Protein AF-A0A1Q1FFR5-F1 (afdb_monomer_lite)

Foldseek 3Di:
DDPLWDDDPNFIKDFDDLVLLVQADAEDDDDDKWFWTIWTADPVVQKIWTWTHRLPDFFIDTDIAGWDQDPVRDIDGVQSVDPPHGHHRMYDDDPPGDTDDGQDPSSNVRCCPSCVVVVVVPPPDPPPPPDDD

Secondary structure (DSSP, 8-state):
-----EEETTEEEEEPPHHHHHT-EEESSSSSPEEEEEEEEETTTTEEEEEEE-SS-SEEEEEEEEEEE-TT--EEEHHHH-SSS--EEEEPPPTT----EE--HHHHHHHHHHSHHHHHTSS----------

Sequence (133 aa):
MSDRSFEVDGRTYEPVPESWIDHGVDRGSGHPRLLAVSVAHCEESKLLYVRYAHPTEETVYCATTGAHVTSDDKVFPSALVSKIAEWPRSRVPASHVGPNGHLHPIEKEHLRKCWKERIAGGDSEAVESGGQV

Radius of gyration: 16.37 Å; chains: 1; bounding box: 52×54×30 Å

pLDDT: mean 85.02, std 16.04, range [38.47, 97.25]

Structure (mmCIF, N/CA/C/O backbone):
data_AF-A0A1Q1FFR5-F1
#
_entry.id   AF-A0A1Q1FFR5-F1
#
loop_
_atom_site.group_PDB
_atom_site.id
_atom_site.type_symbol
_atom_site.label_atom_id
_atom_site.label_alt_id
_atom_site.label_comp_id
_atom_site.label_asym_id
_atom_site.label_entity_id
_atom_site.label_seq_id
_atom_site.pdbx_PDB_ins_code
_atom_site.Cartn_x
_atom_site.Cartn_y
_atom_site.Cartn_z
_atom_site.occupancy
_atom_site.B_iso_or_equiv
_atom_site.auth_seq_id
_atom_site.auth_comp_id
_atom_site.auth_asym_id
_atom_site.auth_atom_id
_atom_site.pdbx_PDB_model_num
ATOM 1 N N . MET A 1 1 ? -5.147 22.120 -2.446 1.00 42.44 1 MET A N 1
ATOM 2 C CA . MET A 1 1 ? -5.272 20.651 -2.523 1.00 42.44 1 MET A CA 1
ATOM 3 C C . MET A 1 1 ? -5.014 20.155 -1.120 1.00 42.44 1 MET A C 1
ATOM 5 O O . MET A 1 1 ? -3.937 20.435 -0.619 1.00 42.44 1 MET A O 1
ATOM 9 N N . SER A 1 2 ? -6.027 19.621 -0.436 1.00 47.66 2 SER A N 1
ATOM 10 C CA . SER A 1 2 ? -5.887 19.245 0.973 1.00 47.66 2 SER A CA 1
ATOM 11 C C . SER A 1 2 ? -4.781 18.210 1.111 1.00 47.66 2 SER A C 1
ATOM 13 O O . SER A 1 2 ? -4.789 17.225 0.374 1.00 47.66 2 SER A O 1
ATOM 15 N N . ASP A 1 3 ? -3.850 18.465 2.020 1.00 61.94 3 ASP A N 1
ATOM 16 C CA . ASP A 1 3 ? -2.869 17.495 2.483 1.00 61.94 3 ASP A CA 1
ATOM 17 C C . ASP A 1 3 ? -3.642 16.275 3.009 1.00 61.94 3 ASP A C 1
ATOM 19 O O . ASP A 1 3 ? -4.362 16.362 4.004 1.00 61.94 3 ASP A O 1
ATOM 23 N N . ARG A 1 4 ? -3.647 15.186 2.231 1.00 83.56 4 ARG A N 1
ATOM 24 C CA . ARG A 1 4 ? -4.339 13.927 2.569 1.00 83.56 4 ARG A CA 1
ATOM 25 C C . ARG A 1 4 ? -3.384 12.945 3.244 1.00 83.56 4 ARG A C 1
ATOM 27 O O . ARG A 1 4 ? -3.711 11.762 3.341 1.00 83.56 4 ARG A O 1
ATOM 34 N N . SER A 1 5 ? -2.211 13.410 3.661 1.00 91.31 5 SER A N 1
ATOM 35 C CA . SER A 1 5 ? -1.272 12.585 4.396 1.00 91.31 5 SER A CA 1
ATOM 36 C C . SER A 1 5 ? -1.701 12.424 5.859 1.00 91.31 5 SER A C 1
ATOM 38 O O . SER A 1 5 ? -2.505 13.195 6.389 1.00 91.31 5 SER A O 1
ATOM 40 N N . PHE A 1 6 ? -1.221 11.369 6.510 1.00 94.38 6 PHE A N 1
ATOM 41 C CA . PHE A 1 6 ? -1.408 11.139 7.942 1.00 94.38 6 PHE A CA 1
ATOM 42 C C . PHE A 1 6 ? -0.239 10.332 8.507 1.00 94.38 6 PHE A C 1
ATOM 44 O O . PHE A 1 6 ? 0.390 9.560 7.788 1.00 94.38 6 PHE A O 1
ATOM 51 N N . GLU A 1 7 ? 0.054 10.492 9.796 1.00 94.25 7 GLU A N 1
ATOM 52 C CA . GLU A 1 7 ? 1.183 9.815 10.436 1.00 94.25 7 GLU A CA 1
ATOM 53 C C . GLU A 1 7 ? 0.735 8.565 11.205 1.00 94.25 7 GLU A C 1
ATOM 55 O O . GLU A 1 7 ? -0.231 8.602 11.968 1.00 94.25 7 GLU A O 1
ATOM 60 N N . VAL A 1 8 ? 1.451 7.453 11.020 1.00 93.31 8 VAL A N 1
ATOM 61 C CA . VAL A 1 8 ? 1.309 6.224 11.814 1.00 93.31 8 VAL A CA 1
ATOM 62 C C . VAL A 1 8 ? 2.695 5.652 12.082 1.00 93.31 8 VAL A C 1
ATOM 64 O O . VAL A 1 8 ? 3.467 5.438 11.149 1.00 93.31 8 VAL A O 1
ATOM 67 N N . ASP A 1 9 ? 3.009 5.384 13.350 1.00 89.94 9 ASP A N 1
ATOM 68 C CA . ASP A 1 9 ? 4.288 4.805 13.782 1.00 89.94 9 ASP A CA 1
ATOM 69 C C . ASP A 1 9 ? 5.515 5.546 13.212 1.00 89.94 9 ASP A C 1
ATOM 71 O O . ASP A 1 9 ? 6.443 4.922 12.684 1.00 89.94 9 ASP A O 1
ATOM 75 N N . GLY A 1 10 ? 5.487 6.885 13.256 1.00 92.00 10 GLY A N 1
ATOM 76 C CA . GLY A 1 10 ? 6.563 7.749 12.759 1.00 92.00 10 GLY A CA 1
ATOM 77 C C . GLY A 1 10 ? 6.725 7.755 11.237 1.00 92.00 10 GLY A C 1
ATOM 78 O O . GLY A 1 10 ? 7.781 8.135 10.734 1.00 92.00 10 GLY A O 1
ATOM 79 N N . ARG A 1 11 ? 5.721 7.282 10.488 1.00 94.94 11 ARG A N 1
ATOM 80 C CA . ARG A 1 11 ? 5.716 7.272 9.021 1.00 94.94 11 ARG A CA 1
ATOM 81 C C . ARG A 1 11 ? 4.551 8.089 8.494 1.00 94.94 11 ARG A C 1
ATOM 83 O O . ARG A 1 11 ? 3.414 7.879 8.910 1.00 94.94 11 ARG A O 1
ATOM 90 N N . THR A 1 12 ? 4.835 8.943 7.520 1.00 95.81 12 THR A N 1
ATOM 91 C CA . THR A 1 12 ? 3.819 9.694 6.781 1.00 95.81 12 THR A CA 1
ATOM 92 C C . THR A 1 12 ? 3.256 8.830 5.662 1.00 95.81 12 THR A C 1
ATOM 94 O O . THR A 1 12 ? 3.970 8.453 4.733 1.00 95.81 12 THR A O 1
ATOM 97 N N . TYR A 1 13 ? 1.976 8.497 5.772 1.00 96.25 13 TYR A N 1
ATOM 98 C CA . TYR A 1 13 ? 1.218 7.747 4.785 1.00 96.25 13 TYR A CA 1
ATOM 99 C C . TYR A 1 13 ? 0.405 8.679 3.902 1.00 96.25 13 TYR A C 1
ATOM 101 O O . TYR A 1 13 ? -0.226 9.616 4.383 1.00 96.25 13 TYR A O 1
ATOM 109 N N . GLU A 1 14 ? 0.341 8.343 2.621 1.00 95.12 14 GLU A N 1
ATOM 110 C CA . GLU A 1 14 ? -0.533 8.964 1.634 1.00 95.12 14 GLU A CA 1
ATOM 111 C C . GLU A 1 14 ? -1.461 7.908 1.024 1.00 95.12 14 GLU A C 1
ATOM 113 O O . GLU A 1 14 ? -1.111 6.723 0.996 1.00 95.12 14 GLU A O 1
ATOM 118 N N . PRO A 1 15 ? -2.649 8.286 0.522 1.00 94.94 15 PRO A N 1
ATOM 119 C CA . PRO A 1 15 ? -3.500 7.361 -0.214 1.00 94.94 15 PRO A CA 1
ATOM 120 C C . PRO A 1 15 ? -2.751 6.740 -1.396 1.00 94.94 15 PRO A C 1
ATOM 122 O O . PRO A 1 15 ? -2.029 7.436 -2.112 1.00 94.94 15 PRO A O 1
ATOM 125 N N . VAL A 1 16 ? -2.952 5.442 -1.636 1.00 94.62 16 VAL A N 1
ATOM 126 C CA . VAL A 1 16 ? -2.369 4.796 -2.821 1.00 94.62 16 VAL A CA 1
ATOM 127 C C . VAL A 1 16 ? -2.919 5.481 -4.082 1.00 94.62 16 VAL A C 1
ATOM 129 O O . VAL A 1 16 ? -4.135 5.645 -4.205 1.00 94.62 16 VAL A O 1
ATOM 132 N N . PRO A 1 17 ? -2.067 5.882 -5.043 1.00 92.69 17 PRO A N 1
ATOM 133 C CA . PRO A 1 17 ? -2.544 6.487 -6.281 1.00 92.69 17 PRO A CA 1
ATOM 134 C C . PRO A 1 17 ? -3.480 5.554 -7.059 1.00 92.69 17 PRO A C 1
ATOM 136 O O . PRO A 1 17 ? -3.202 4.363 -7.201 1.00 92.69 17 PRO A O 1
ATOM 139 N N . G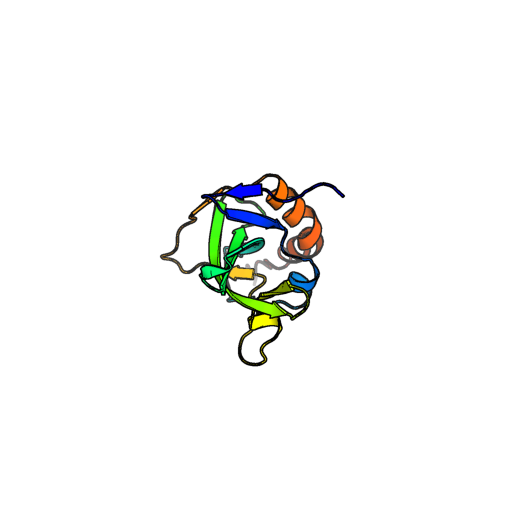LU A 1 18 ? -4.553 6.102 -7.639 1.00 91.44 18 GLU A N 1
ATOM 140 C CA . GLU A 1 18 ? -5.510 5.334 -8.460 1.00 91.44 18 GLU A CA 1
ATOM 141 C C . GLU A 1 18 ? -4.810 4.588 -9.607 1.00 91.44 18 GLU A C 1
ATOM 143 O O . GLU A 1 18 ? -5.094 3.418 -9.849 1.00 91.44 18 GLU A O 1
ATOM 148 N N . SER A 1 19 ? -3.792 5.200 -10.220 1.00 91.81 19 SER A N 1
ATOM 149 C CA . SER A 1 19 ? -2.993 4.561 -11.271 1.00 91.81 19 SER A CA 1
ATOM 150 C C . SER A 1 19 ? -2.276 3.291 -10.801 1.00 91.81 19 SER A C 1
ATOM 152 O O . SER A 1 19 ? -2.136 2.343 -11.571 1.00 91.81 19 SER A O 1
ATOM 154 N N . TRP A 1 20 ? -1.850 3.212 -9.537 1.00 94.19 20 TRP A N 1
ATOM 155 C CA . TRP A 1 20 ? -1.250 1.987 -9.003 1.00 94.19 20 TRP A CA 1
ATOM 156 C C . TRP A 1 20 ? -2.293 0.884 -8.839 1.00 94.19 20 TRP A C 1
ATOM 158 O O . TRP A 1 20 ? -1.977 -0.290 -9.012 1.00 94.19 20 TRP A O 1
ATOM 168 N N . ILE A 1 21 ? -3.530 1.246 -8.497 1.00 92.06 21 ILE A N 1
ATOM 169 C CA . ILE A 1 21 ? -4.645 0.301 -8.389 1.00 92.06 21 ILE A CA 1
ATOM 170 C C . ILE A 1 21 ? -5.023 -0.212 -9.782 1.00 92.06 21 ILE A C 1
ATOM 172 O O . ILE A 1 21 ? -5.188 -1.418 -9.970 1.00 92.06 21 ILE A O 1
ATOM 176 N N . ASP A 1 22 ? -5.104 0.671 -10.773 1.00 91.25 22 ASP A N 1
ATOM 177 C CA . ASP A 1 22 ? -5.476 0.299 -12.139 1.00 91.25 22 ASP A CA 1
ATOM 178 C C . ASP A 1 22 ? -4.449 -0.638 -12.791 1.00 91.25 22 ASP A C 1
ATOM 180 O O . ASP A 1 22 ? -4.833 -1.592 -13.468 1.00 91.25 22 ASP A O 1
ATOM 184 N N . HIS A 1 23 ? -3.155 -0.425 -12.529 1.00 92.12 23 HIS A N 1
ATOM 185 C CA . HIS A 1 23 ? -2.064 -1.255 -13.054 1.00 92.12 23 HIS A CA 1
ATOM 186 C C . HIS A 1 23 ? -1.664 -2.432 -12.149 1.00 92.12 23 HIS A C 1
ATOM 188 O O . HIS A 1 23 ? -0.774 -3.205 -12.504 1.00 92.12 23 HIS A O 1
ATOM 194 N N . GLY A 1 24 ? -2.282 -2.572 -10.976 1.00 92.62 24 GLY A N 1
ATOM 195 C CA . GLY A 1 24 ? -2.004 -3.666 -10.051 1.00 92.62 24 GLY A CA 1
ATOM 196 C C . GLY A 1 24 ? -2.822 -4.927 -10.319 1.00 92.62 24 GLY A C 1
ATOM 197 O O . GLY A 1 24 ? -3.811 -4.915 -11.051 1.00 92.62 24 GLY A O 1
ATOM 198 N N . VAL A 1 25 ? -2.441 -6.013 -9.648 1.00 92.81 25 VAL A N 1
ATOM 199 C CA . VAL A 1 25 ? -3.099 -7.324 -9.737 1.00 92.81 25 VAL A CA 1
ATOM 200 C C . VAL A 1 25 ? -3.671 -7.779 -8.401 1.00 92.81 25 VAL A C 1
ATOM 202 O O . VAL A 1 25 ? -3.199 -7.409 -7.321 1.00 92.81 25 VAL A O 1
ATOM 205 N N . ASP A 1 26 ? -4.691 -8.620 -8.477 1.00 92.50 26 ASP A N 1
ATOM 206 C CA . ASP A 1 26 ? -5.334 -9.213 -7.317 1.00 92.50 26 ASP A CA 1
ATOM 207 C C . ASP A 1 26 ? -4.601 -10.499 -6.919 1.00 92.50 26 ASP A C 1
ATOM 209 O O . ASP A 1 26 ? -4.713 -11.527 -7.582 1.00 92.50 26 ASP A O 1
ATOM 213 N N . ARG A 1 27 ? -3.807 -10.449 -5.842 1.00 89.00 27 ARG A N 1
ATOM 214 C CA . ARG A 1 27 ? -2.911 -11.554 -5.478 1.00 89.00 27 ARG A CA 1
ATOM 215 C C . ARG A 1 27 ? -3.586 -12.560 -4.549 1.00 89.00 27 ARG A C 1
ATOM 217 O O . ARG A 1 27 ? -3.976 -12.235 -3.429 1.00 89.00 27 ARG A O 1
ATOM 224 N N . GLY A 1 28 ? -3.617 -13.816 -4.983 1.00 86.38 28 GLY A N 1
ATOM 225 C CA . GLY A 1 28 ? -4.194 -14.924 -4.224 1.00 86.38 28 GLY A CA 1
ATOM 226 C C . GLY A 1 28 ? -5.713 -15.044 -4.379 1.00 86.38 28 GLY A C 1
ATOM 227 O O . GLY A 1 28 ? -6.404 -14.124 -4.825 1.00 86.38 28 GLY A O 1
ATOM 228 N N . SER A 1 29 ? -6.224 -16.212 -3.999 1.00 82.62 29 SER A N 1
ATOM 229 C CA . SER A 1 29 ? -7.639 -16.586 -4.044 1.00 82.62 29 SER A CA 1
ATOM 230 C C . SER A 1 29 ? -8.176 -16.823 -2.631 1.00 82.62 29 SER A C 1
ATOM 232 O O . SER A 1 29 ? -7.468 -17.393 -1.802 1.00 82.62 29 SER A O 1
ATOM 234 N N . GLY A 1 30 ? -9.422 -16.422 -2.367 1.00 82.44 30 GLY A N 1
ATOM 235 C CA . GLY A 1 30 ? -10.096 -16.616 -1.078 1.00 82.44 30 GLY A CA 1
ATOM 236 C C . GLY A 1 30 ? -10.432 -15.319 -0.337 1.00 82.44 30 GLY A C 1
ATOM 237 O O . GLY A 1 30 ? -10.341 -14.224 -0.896 1.00 82.44 30 GLY A O 1
ATOM 238 N N . HIS A 1 31 ? -10.829 -15.478 0.927 1.00 77.25 31 HIS A N 1
ATOM 239 C CA . HIS A 1 31 ? -11.277 -14.416 1.829 1.00 77.25 31 HIS A CA 1
ATOM 240 C C . HIS A 1 31 ? -10.500 -14.468 3.163 1.00 77.25 31 HIS A C 1
ATOM 242 O O . HIS A 1 31 ? -10.078 -15.557 3.560 1.00 77.25 31 HIS A O 1
ATOM 248 N N . PRO A 1 32 ? -10.324 -13.331 3.868 1.00 85.19 32 PRO A N 1
ATOM 249 C CA . PRO A 1 32 ? -10.753 -11.982 3.484 1.00 85.19 32 PRO A CA 1
ATOM 250 C C . PRO A 1 32 ? -9.846 -11.372 2.405 1.00 85.19 32 PRO A C 1
ATOM 252 O O . PRO A 1 32 ? -8.634 -11.595 2.388 1.00 85.19 32 PRO A O 1
ATOM 255 N N . ARG A 1 33 ? -10.432 -10.578 1.498 1.00 90.38 33 ARG A N 1
ATOM 256 C CA . ARG A 1 33 ? -9.674 -9.838 0.481 1.00 90.38 33 ARG A CA 1
ATOM 257 C C . ARG A 1 33 ? -9.353 -8.442 0.993 1.00 90.38 33 ARG A C 1
ATOM 259 O O . ARG A 1 33 ? -10.247 -7.634 1.221 1.00 90.38 33 ARG A O 1
ATOM 266 N N . LEU A 1 34 ? -8.065 -8.162 1.143 1.00 93.94 34 LEU A N 1
ATOM 267 C CA . LEU A 1 34 ? -7.569 -6.871 1.594 1.00 93.94 34 LEU A CA 1
ATOM 268 C C . LEU A 1 34 ? -7.125 -6.037 0.397 1.00 93.94 34 LEU A C 1
ATOM 270 O O . LEU A 1 34 ? -6.457 -6.544 -0.505 1.00 93.94 34 LEU A O 1
ATOM 274 N N . LEU A 1 35 ? -7.465 -4.757 0.407 1.00 95.12 35 LEU A N 1
ATOM 275 C CA . LEU A 1 35 ? -7.237 -3.805 -0.676 1.00 95.12 35 LEU A CA 1
ATOM 276 C C . LEU A 1 35 ? -6.166 -2.801 -0.255 1.00 95.12 35 LEU A C 1
ATOM 278 O O . LEU A 1 35 ? -6.172 -2.363 0.892 1.00 95.12 35 LEU A O 1
ATOM 282 N N . ALA A 1 36 ? -5.245 -2.445 -1.150 1.00 96.00 36 ALA A N 1
ATOM 283 C CA . ALA A 1 36 ? -4.235 -1.427 -0.873 1.00 96.00 36 ALA A CA 1
ATOM 284 C C . ALA A 1 36 ? -4.910 -0.057 -0.682 1.00 96.00 36 ALA A C 1
ATOM 286 O O . ALA A 1 36 ? -5.704 0.362 -1.529 1.00 96.00 36 ALA A O 1
ATOM 287 N N . VAL A 1 37 ? -4.604 0.627 0.427 1.00 95.44 37 VAL A N 1
ATOM 288 C CA . VAL A 1 37 ? -5.281 1.880 0.811 1.00 95.44 37 VAL A CA 1
ATOM 289 C C . VAL A 1 37 ? -4.353 3.062 1.002 1.00 95.44 37 VAL A C 1
ATOM 291 O O . VAL A 1 37 ? -4.699 4.177 0.617 1.00 95.44 37 VAL A O 1
ATOM 294 N N . SER A 1 38 ? -3.180 2.840 1.580 1.00 96.44 38 SER A N 1
ATOM 295 C CA . SER A 1 38 ? -2.200 3.897 1.789 1.00 96.44 38 SER A CA 1
ATOM 296 C C . SER A 1 38 ? -0.783 3.353 1.706 1.00 96.44 38 SER A C 1
ATOM 298 O O . SER A 1 38 ? -0.542 2.142 1.799 1.00 96.44 38 SER A O 1
ATOM 300 N N . VAL A 1 39 ? 0.156 4.261 1.484 1.00 97.12 39 VAL A N 1
ATOM 301 C CA . VAL A 1 39 ? 1.567 3.956 1.327 1.00 97.12 39 VAL A CA 1
ATOM 302 C C . VAL A 1 39 ? 2.424 5.020 2.001 1.00 97.12 39 VAL A C 1
ATOM 304 O O . VAL A 1 39 ? 2.133 6.206 1.905 1.00 97.12 39 VAL A O 1
ATOM 307 N N . ALA A 1 40 ? 3.491 4.588 2.664 1.00 96.94 40 ALA A N 1
ATOM 308 C CA . ALA A 1 40 ? 4.567 5.445 3.138 1.00 96.94 40 ALA A CA 1
ATOM 309 C C . ALA A 1 40 ? 5.883 5.031 2.473 1.00 96.94 40 ALA A C 1
ATOM 311 O O . ALA A 1 40 ? 6.179 3.837 2.364 1.00 96.94 40 ALA A O 1
ATOM 312 N N . HIS A 1 41 ? 6.687 6.002 2.046 1.00 96.25 41 HIS A N 1
ATOM 313 C CA . HIS A 1 41 ? 8.028 5.761 1.518 1.00 96.25 41 HIS A CA 1
ATOM 314 C C . HIS A 1 41 ? 9.071 5.928 2.624 1.00 96.25 41 HIS A C 1
ATOM 316 O O . HIS A 1 41 ? 9.046 6.898 3.374 1.00 96.25 41 HIS A O 1
ATOM 322 N N . CYS A 1 42 ? 10.001 4.981 2.721 1.00 94.81 42 CYS A N 1
ATOM 323 C CA . CYS A 1 42 ? 11.180 5.102 3.566 1.00 94.81 42 CYS A CA 1
ATOM 324 C C . CYS A 1 42 ? 12.424 5.142 2.681 1.00 94.81 42 CYS A C 1
ATOM 326 O O . CYS A 1 42 ? 12.860 4.106 2.172 1.00 94.81 42 CYS A O 1
ATOM 328 N N . GLU A 1 43 ? 12.994 6.336 2.529 1.00 90.75 43 GLU A N 1
ATOM 329 C CA . GLU A 1 43 ? 14.152 6.592 1.665 1.00 90.75 43 GLU A CA 1
ATOM 330 C C . GLU A 1 43 ? 15.379 5.773 2.078 1.00 90.75 43 GLU A C 1
ATOM 332 O O . GLU A 1 43 ? 16.023 5.154 1.230 1.00 90.75 43 GLU A O 1
ATOM 337 N N . GLU A 1 44 ? 15.657 5.690 3.384 1.00 91.06 44 GLU A N 1
ATOM 338 C CA . GLU A 1 44 ? 16.814 4.967 3.929 1.00 91.06 44 GLU A CA 1
ATOM 339 C C . GLU A 1 44 ? 16.808 3.483 3.547 1.00 91.06 44 GLU A C 1
ATOM 341 O O . GLU A 1 44 ? 17.833 2.920 3.162 1.00 91.06 44 GLU A O 1
ATOM 346 N N . SER A 1 45 ? 15.637 2.845 3.627 1.00 92.62 45 SER A N 1
ATOM 347 C CA . SER A 1 45 ? 15.486 1.418 3.324 1.00 92.62 45 SER A CA 1
ATOM 348 C C . SER A 1 45 ? 15.115 1.140 1.867 1.00 92.62 45 SER A C 1
ATOM 350 O O . SER A 1 45 ? 15.140 -0.017 1.451 1.00 92.62 45 SER A O 1
ATOM 352 N N . LYS A 1 46 ? 14.790 2.175 1.078 1.00 94.00 46 LYS A N 1
ATOM 353 C CA . LYS A 1 46 ? 14.240 2.059 -0.285 1.00 94.00 46 LYS A CA 1
ATOM 354 C C . LYS A 1 46 ? 13.015 1.142 -0.345 1.00 94.00 46 LYS A C 1
ATOM 356 O O . LYS A 1 46 ? 12.834 0.371 -1.294 1.00 94.00 46 LYS A O 1
ATOM 361 N N . LEU A 1 47 ? 12.179 1.207 0.689 1.00 96.62 47 LEU A N 1
ATOM 362 C CA . LEU A 1 47 ? 10.958 0.417 0.808 1.00 96.62 47 LEU A CA 1
ATOM 363 C C . LEU A 1 47 ? 9.726 1.311 0.817 1.00 96.62 47 LEU A C 1
ATOM 365 O O . LEU A 1 47 ? 9.726 2.419 1.352 1.00 96.62 47 LEU A O 1
ATOM 369 N N . LEU A 1 48 ? 8.646 0.759 0.281 1.00 97.25 48 LEU A N 1
ATOM 370 C CA . LEU A 1 48 ? 7.294 1.230 0.513 1.00 97.25 48 LEU A CA 1
ATOM 371 C C . LEU A 1 48 ? 6.642 0.376 1.594 1.00 97.25 48 LEU A C 1
ATOM 373 O O . LEU A 1 48 ? 6.626 -0.853 1.494 1.00 97.25 48 LEU A O 1
ATOM 377 N N . TYR A 1 49 ? 6.066 1.034 2.591 1.00 96.88 49 TYR A N 1
ATOM 378 C CA . TYR A 1 49 ? 5.189 0.439 3.589 1.00 96.88 49 TYR A CA 1
ATOM 379 C C . TYR A 1 49 ? 3.762 0.636 3.117 1.00 96.88 49 TYR A C 1
ATOM 381 O O . TYR A 1 49 ? 3.276 1.757 3.049 1.00 96.88 49 TYR A O 1
ATOM 389 N N . VAL A 1 50 ? 3.105 -0.451 2.750 1.00 96.88 50 VAL A N 1
ATOM 390 C CA . VAL A 1 50 ? 1.780 -0.428 2.141 1.00 96.88 50 VAL A CA 1
ATOM 391 C C . VAL A 1 50 ? 0.794 -0.994 3.138 1.00 96.88 50 VAL A C 1
ATOM 393 O O . VAL A 1 50 ? 0.968 -2.116 3.619 1.00 96.88 50 VAL A O 1
ATOM 396 N N . ARG A 1 51 ? -0.256 -0.235 3.423 1.00 96.75 51 ARG A N 1
ATOM 397 C CA . ARG A 1 51 ? -1.357 -0.678 4.271 1.00 96.75 51 ARG A CA 1
ATOM 398 C C . ARG A 1 51 ? -2.466 -1.234 3.397 1.00 96.75 51 ARG A C 1
ATOM 400 O O . ARG A 1 51 ? -2.850 -0.634 2.391 1.00 96.75 51 ARG A O 1
ATOM 407 N N . TYR A 1 52 ? -2.958 -2.399 3.794 1.00 95.94 52 TYR A N 1
ATOM 408 C CA . TYR A 1 52 ? -4.072 -3.094 3.174 1.00 95.94 52 TYR A CA 1
ATOM 409 C C . TYR A 1 52 ? -5.222 -3.196 4.160 1.00 95.94 52 TYR A C 1
ATOM 411 O O . TYR A 1 52 ? -4.998 -3.427 5.345 1.00 95.94 52 TYR A O 1
ATOM 419 N N . ALA A 1 53 ? -6.443 -3.074 3.667 1.00 94.94 53 ALA A N 1
ATOM 420 C CA . ALA A 1 53 ? -7.632 -3.056 4.496 1.00 94.94 53 ALA A CA 1
ATOM 421 C C . ALA A 1 53 ? -8.775 -3.855 3.876 1.00 94.94 53 ALA A C 1
ATOM 423 O O . ALA A 1 53 ? -8.927 -3.882 2.652 1.00 94.94 53 ALA A O 1
ATOM 424 N N . HIS A 1 54 ? -9.605 -4.464 4.719 1.00 91.12 54 HIS A N 1
ATOM 425 C CA . HIS A 1 54 ? -10.880 -5.012 4.272 1.00 91.12 54 HIS A CA 1
ATOM 426 C C . HIS A 1 54 ? -11.911 -3.875 4.110 1.00 91.12 54 HIS A C 1
ATOM 428 O O . HIS A 1 54 ? -11.919 -2.957 4.929 1.00 91.12 54 HIS A O 1
ATOM 434 N N . PRO A 1 55 ? -12.814 -3.913 3.111 1.00 86.62 55 PRO A N 1
ATOM 435 C CA . PRO A 1 55 ? -13.832 -2.872 2.920 1.00 86.62 55 PRO A CA 1
ATOM 436 C C . PRO A 1 55 ? -14.782 -2.646 4.100 1.00 86.62 55 PRO A C 1
ATOM 438 O O . PRO A 1 55 ? -15.313 -1.546 4.25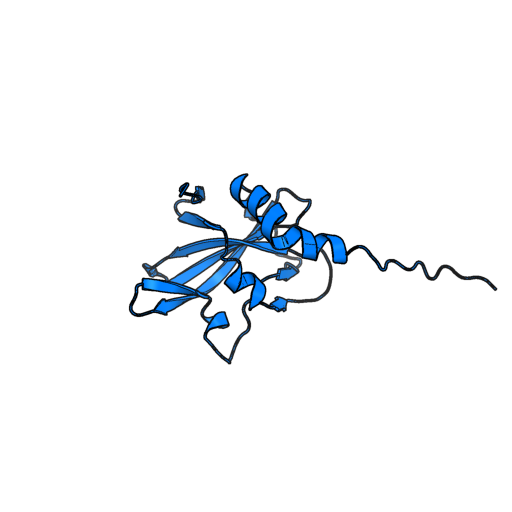7 1.00 86.62 55 PRO A O 1
ATOM 441 N N . THR A 1 56 ? -15.038 -3.693 4.887 1.00 85.38 56 THR A N 1
ATOM 442 C CA . THR A 1 56 ? -16.040 -3.688 5.966 1.00 85.38 56 THR A CA 1
ATOM 443 C C . THR A 1 56 ? -15.447 -3.819 7.367 1.00 85.38 56 THR A C 1
ATOM 445 O O . THR A 1 56 ? -16.175 -3.630 8.338 1.00 85.38 56 THR A O 1
ATOM 448 N N . GLU A 1 57 ? -14.153 -4.121 7.495 1.00 89.50 57 GLU A N 1
ATOM 449 C CA . GLU A 1 57 ? -13.489 -4.223 8.800 1.00 89.50 57 GLU A CA 1
ATOM 450 C C . GLU A 1 57 ? -12.673 -2.961 9.083 1.00 89.50 57 GLU A C 1
ATOM 452 O O . GLU A 1 57 ? -12.262 -2.249 8.172 1.00 89.50 57 GLU A O 1
ATOM 457 N N . GLU A 1 58 ? -12.410 -2.679 10.359 1.00 91.81 58 GLU A N 1
ATOM 458 C CA . GLU A 1 58 ? -11.617 -1.510 10.771 1.00 91.81 58 GLU A CA 1
ATOM 459 C C . GLU A 1 58 ? -10.130 -1.821 10.976 1.00 91.81 58 GLU A C 1
ATOM 461 O O . GLU A 1 58 ? -9.385 -1.008 11.529 1.00 91.81 58 GLU A O 1
ATOM 466 N N . THR A 1 59 ? -9.695 -3.004 10.557 1.00 92.62 59 THR A N 1
ATOM 467 C CA . THR A 1 59 ? -8.334 -3.504 10.719 1.00 92.62 59 THR A CA 1
ATOM 468 C C . THR A 1 59 ? -7.501 -3.240 9.469 1.00 92.62 59 THR A C 1
ATOM 470 O O . THR A 1 59 ? -8.008 -3.204 8.345 1.00 92.62 59 THR A O 1
ATOM 473 N N . VAL A 1 60 ? -6.194 -3.058 9.662 1.00 94.31 60 VAL A N 1
ATOM 474 C CA . VAL A 1 60 ? -5.235 -2.966 8.559 1.00 94.31 60 VAL A CA 1
ATOM 475 C C . VAL A 1 60 ? -4.109 -3.978 8.691 1.00 94.31 60 VAL A C 1
ATOM 477 O O . VAL A 1 60 ? -3.771 -4.445 9.780 1.00 94.31 60 VAL A O 1
ATOM 480 N N . TYR A 1 61 ? -3.507 -4.275 7.548 1.00 95.25 61 TYR A N 1
ATOM 481 C CA . TYR A 1 61 ? -2.362 -5.149 7.391 1.00 95.25 61 TYR A CA 1
ATOM 482 C C . TYR A 1 61 ? -1.270 -4.404 6.632 1.00 95.25 61 TYR A C 1
ATOM 484 O O . TYR A 1 61 ? -1.438 -4.056 5.464 1.00 95.25 61 TYR A O 1
ATOM 492 N N . CYS A 1 62 ? -0.134 -4.177 7.277 1.00 94.19 62 CYS A N 1
ATOM 493 C CA . CYS A 1 62 ? 1.043 -3.608 6.632 1.00 94.19 62 CYS A CA 1
ATOM 494 C C . CYS A 1 62 ? 1.858 -4.689 5.917 1.00 94.19 62 CYS A C 1
ATOM 496 O O . CYS A 1 62 ? 2.133 -5.753 6.472 1.00 94.19 62 CYS A O 1
ATOM 498 N N . ALA A 1 63 ? 2.316 -4.376 4.712 1.00 94.00 63 ALA A N 1
ATOM 499 C CA . ALA A 1 63 ? 3.325 -5.141 4.002 1.00 94.00 63 ALA A CA 1
ATOM 500 C C . ALA A 1 63 ? 4.359 -4.206 3.384 1.00 94.00 63 ALA A C 1
ATOM 502 O O . ALA A 1 63 ? 4.052 -3.066 3.046 1.00 94.00 63 ALA A O 1
ATOM 503 N N . THR A 1 64 ? 5.575 -4.703 3.193 1.00 95.19 64 THR A N 1
ATOM 504 C CA . THR A 1 64 ? 6.632 -3.954 2.519 1.00 95.19 64 THR A CA 1
ATOM 505 C C . THR A 1 64 ? 6.790 -4.403 1.070 1.00 95.19 64 THR A C 1
ATOM 507 O O . THR A 1 64 ? 6.546 -5.560 0.719 1.00 95.19 64 THR A O 1
ATOM 510 N N . THR A 1 65 ? 7.190 -3.475 0.206 1.00 95.19 65 THR A N 1
ATOM 511 C CA . THR A 1 65 ? 7.658 -3.762 -1.155 1.00 95.19 65 THR A CA 1
ATOM 512 C C . THR A 1 65 ? 8.835 -2.855 -1.493 1.00 95.19 65 THR A C 1
ATOM 514 O O . THR A 1 65 ? 8.990 -1.795 -0.891 1.00 95.19 65 THR A O 1
ATOM 517 N N . GLY A 1 66 ? 9.650 -3.245 -2.473 1.00 96.31 66 GLY A N 1
ATOM 518 C CA . GLY A 1 66 ? 10.688 -2.365 -3.008 1.00 96.31 66 GLY A CA 1
ATOM 519 C C . GLY A 1 66 ? 10.095 -1.080 -3.589 1.00 96.31 66 GLY A C 1
ATOM 520 O O . GLY A 1 66 ? 9.030 -1.117 -4.219 1.00 96.31 66 GLY A O 1
ATOM 521 N N . ALA A 1 67 ? 10.794 0.033 -3.369 1.00 96.12 67 ALA A N 1
ATOM 522 C CA . ALA A 1 67 ? 10.525 1.316 -3.997 1.00 96.12 67 ALA A CA 1
ATOM 523 C C . ALA A 1 67 ? 11.399 1.495 -5.251 1.00 96.12 67 ALA A C 1
ATOM 525 O O . ALA A 1 67 ? 12.570 1.114 -5.291 1.00 96.12 67 ALA A O 1
ATOM 526 N N . HIS A 1 68 ? 10.828 2.089 -6.289 1.00 95.06 68 HIS A N 1
ATOM 527 C CA . HIS A 1 68 ? 11.539 2.643 -7.429 1.00 95.06 68 HIS A CA 1
ATOM 528 C C . HIS A 1 68 ? 11.371 4.159 -7.391 1.00 95.06 68 HIS A C 1
ATOM 530 O O . HIS A 1 68 ? 10.241 4.640 -7.381 1.00 95.06 68 HIS A O 1
ATOM 536 N N . VAL A 1 69 ? 12.485 4.885 -7.363 1.00 93.44 69 VAL A N 1
ATOM 537 C CA . VAL A 1 69 ? 12.506 6.350 -7.374 1.00 93.44 69 VAL A CA 1
ATOM 538 C C . VAL A 1 69 ? 13.057 6.796 -8.720 1.00 93.44 69 VAL A C 1
ATOM 540 O O . VAL A 1 69 ? 14.125 6.336 -9.135 1.00 93.44 69 VAL A O 1
ATOM 543 N N . THR A 1 70 ? 12.305 7.628 -9.429 1.00 92.25 70 THR A N 1
ATOM 544 C CA . THR A 1 70 ? 12.717 8.201 -10.714 1.00 92.25 70 THR A CA 1
ATOM 545 C C . THR A 1 70 ? 13.653 9.392 -10.510 1.00 92.25 70 THR A C 1
ATOM 547 O O . THR A 1 70 ? 13.833 9.882 -9.401 1.00 92.25 70 THR A O 1
ATOM 550 N N . SER A 1 71 ? 14.252 9.895 -11.592 1.00 90.00 71 SER A N 1
ATOM 551 C CA . SER A 1 71 ? 15.120 11.082 -11.539 1.00 90.00 71 SER A CA 1
ATOM 552 C C . SER A 1 71 ? 14.392 12.383 -11.170 1.00 90.00 71 SER A C 1
ATOM 554 O O . SER A 1 71 ? 15.054 13.378 -10.908 1.00 90.00 71 SER A O 1
ATOM 556 N N . ASP A 1 72 ? 13.057 12.396 -11.216 1.00 91.88 72 ASP A N 1
ATOM 557 C CA . ASP A 1 72 ? 12.187 13.501 -10.788 1.00 91.88 72 ASP A CA 1
ATOM 558 C C . ASP A 1 72 ? 11.512 13.229 -9.429 1.00 91.88 72 ASP A C 1
ATOM 560 O O . ASP A 1 72 ? 10.424 13.741 -9.173 1.00 91.88 72 ASP A O 1
ATOM 564 N N . ASP A 1 73 ? 12.133 12.391 -8.589 1.00 88.44 73 ASP A N 1
ATOM 565 C CA . ASP A 1 73 ? 11.718 12.050 -7.218 1.00 88.44 73 ASP A CA 1
ATOM 566 C C . ASP A 1 73 ? 10.309 11.445 -7.086 1.00 88.44 73 ASP A C 1
ATOM 568 O O . ASP A 1 73 ? 9.731 11.386 -5.998 1.00 88.44 73 ASP A O 1
ATOM 572 N N . LYS A 1 74 ? 9.741 10.919 -8.178 1.00 91.25 74 LYS A N 1
ATOM 573 C CA . LYS A 1 74 ? 8.498 10.147 -8.102 1.00 91.25 74 LYS A CA 1
ATOM 574 C C . LYS A 1 74 ? 8.800 8.743 -7.611 1.00 91.25 74 LYS A C 1
ATOM 576 O O . LYS A 1 74 ? 9.681 8.051 -8.124 1.00 91.25 74 LYS A O 1
ATOM 581 N N . VAL A 1 75 ? 8.010 8.303 -6.643 1.00 94.12 75 VAL A N 1
ATOM 582 C CA . VAL A 1 75 ? 8.156 6.993 -6.013 1.00 94.12 75 VAL A CA 1
ATOM 583 C C . VAL A 1 75 ? 7.092 6.045 -6.555 1.00 94.12 75 VAL A C 1
ATOM 585 O O . VAL A 1 75 ? 5.933 6.425 -6.682 1.00 94.12 75 VAL A O 1
ATOM 588 N N . PHE A 1 76 ? 7.473 4.805 -6.858 1.00 94.44 76 PHE A N 1
ATOM 589 C CA . PHE A 1 76 ? 6.589 3.735 -7.327 1.00 94.44 76 PHE A CA 1
ATOM 590 C C . PHE A 1 76 ? 6.930 2.411 -6.634 1.00 94.44 76 PHE A C 1
ATOM 592 O O . PHE A 1 76 ? 8.086 2.190 -6.273 1.00 94.44 76 PHE A O 1
ATOM 599 N N . PRO A 1 77 ? 5.990 1.461 -6.504 1.00 95.88 77 PRO A N 1
ATOM 600 C CA . PRO A 1 77 ? 6.326 0.071 -6.256 1.00 95.88 77 PRO A CA 1
ATOM 601 C C . PRO A 1 77 ? 7.241 -0.420 -7.373 1.00 95.88 77 PRO A C 1
ATOM 603 O O . PRO A 1 77 ? 6.892 -0.317 -8.549 1.00 95.88 77 PRO A O 1
ATOM 606 N N . SER A 1 78 ? 8.383 -1.020 -7.035 1.00 94.50 78 SER A N 1
ATOM 607 C CA . SER A 1 78 ? 9.290 -1.572 -8.052 1.00 94.50 78 SER A CA 1
ATOM 608 C C . SER A 1 78 ? 8.589 -2.590 -8.959 1.00 94.50 78 SER A C 1
ATOM 610 O O . SER A 1 78 ? 8.946 -2.721 -10.124 1.00 94.50 78 SER A O 1
ATOM 612 N N . ALA A 1 79 ? 7.564 -3.278 -8.448 1.00 93.62 79 ALA A N 1
ATOM 613 C CA . ALA A 1 79 ? 6.746 -4.236 -9.189 1.00 93.62 79 ALA A CA 1
ATOM 614 C C . ALA A 1 79 ? 5.776 -3.602 -10.210 1.00 93.62 79 ALA A C 1
ATOM 616 O O . ALA A 1 79 ? 5.223 -4.319 -11.028 1.00 93.62 79 ALA A O 1
ATOM 617 N N . LEU A 1 80 ? 5.558 -2.280 -10.194 1.00 92.38 80 LEU A N 1
ATOM 618 C CA . LEU A 1 80 ? 4.847 -1.595 -11.286 1.00 92.38 80 LEU A CA 1
ATOM 619 C C . LEU A 1 80 ? 5.765 -1.272 -12.470 1.00 92.38 80 LEU A C 1
ATOM 621 O O . LEU A 1 80 ? 5.296 -1.108 -13.590 1.00 92.38 80 LEU A O 1
ATOM 625 N N . VAL A 1 81 ? 7.070 -1.159 -12.220 1.00 92.06 81 VAL A N 1
ATOM 626 C CA . VAL A 1 81 ? 8.068 -0.790 -13.236 1.00 92.06 81 VAL A CA 1
ATOM 627 C C . VAL A 1 81 ? 8.771 -2.031 -13.794 1.00 92.06 81 VAL A C 1
ATOM 629 O O . VAL A 1 81 ? 9.166 -2.078 -14.958 1.00 92.06 81 VAL A O 1
ATOM 632 N N . SER A 1 82 ? 8.942 -3.051 -12.956 1.00 88.31 82 SER A N 1
ATOM 633 C CA . SER A 1 82 ? 9.594 -4.308 -13.306 1.00 88.31 82 SER A CA 1
ATOM 634 C C . SER A 1 82 ? 8.679 -5.228 -14.112 1.00 88.31 82 SER A C 1
ATOM 636 O O . SER A 1 82 ? 7.483 -5.304 -13.868 1.00 88.31 82 SER A O 1
ATOM 638 N N . LYS A 1 83 ? 9.269 -6.015 -15.020 1.00 83.94 83 LYS A N 1
ATOM 639 C CA . LYS A 1 83 ? 8.581 -7.115 -15.724 1.00 83.94 83 LYS A CA 1
ATOM 640 C C . LYS A 1 83 ? 8.624 -8.450 -14.967 1.00 83.94 83 LYS A C 1
ATOM 642 O O . LYS A 1 83 ? 8.126 -9.449 -15.469 1.00 83.94 83 LYS A O 1
ATOM 647 N N . ILE A 1 84 ? 9.289 -8.490 -13.811 1.00 85.56 84 ILE A N 1
ATOM 648 C CA . ILE A 1 84 ? 9.616 -9.734 -13.088 1.00 85.56 84 ILE A CA 1
ATOM 649 C C . ILE A 1 84 ? 8.606 -10.021 -11.968 1.00 85.56 84 ILE A C 1
ATOM 651 O O . ILE A 1 84 ? 8.450 -11.165 -11.552 1.00 85.56 84 ILE A O 1
ATOM 655 N N . ALA A 1 85 ? 7.927 -8.994 -11.463 1.00 89.06 85 ALA A N 1
ATOM 656 C CA . ALA A 1 85 ? 6.979 -9.111 -10.365 1.00 89.06 85 ALA A CA 1
ATOM 657 C C . ALA A 1 85 ? 5.770 -8.220 -10.627 1.00 89.06 85 ALA A C 1
ATOM 659 O O . ALA A 1 85 ? 5.906 -7.186 -11.268 1.00 89.06 85 ALA A O 1
ATOM 660 N N . GLU A 1 86 ? 4.622 -8.602 -10.080 1.00 92.56 86 GLU A N 1
ATOM 661 C CA . GLU A 1 86 ? 3.384 -7.839 -10.197 1.00 92.56 86 GLU A CA 1
ATOM 662 C C . GLU A 1 86 ? 3.079 -7.107 -8.887 1.00 92.56 86 GLU A C 1
ATOM 664 O O . GLU A 1 86 ? 3.279 -7.644 -7.791 1.00 92.56 86 GLU A O 1
ATOM 669 N N . TRP A 1 87 ? 2.593 -5.872 -8.993 1.00 95.00 87 TRP A N 1
ATOM 670 C CA . TRP A 1 87 ? 2.160 -5.077 -7.847 1.00 95.00 87 TRP A CA 1
ATOM 671 C C . TRP A 1 87 ? 0.815 -5.591 -7.309 1.00 95.00 87 TRP A C 1
ATOM 673 O O . TRP A 1 87 ? -0.191 -5.508 -8.016 1.00 95.00 87 TRP A O 1
ATOM 683 N N . PRO A 1 88 ? 0.750 -6.106 -6.067 1.00 94.50 88 PRO A N 1
ATOM 684 C CA . PRO A 1 88 ? -0.493 -6.637 -5.525 1.00 94.50 88 PRO A CA 1
ATOM 685 C C . PRO A 1 88 ? -1.396 -5.497 -5.034 1.00 94.50 88 PRO A C 1
A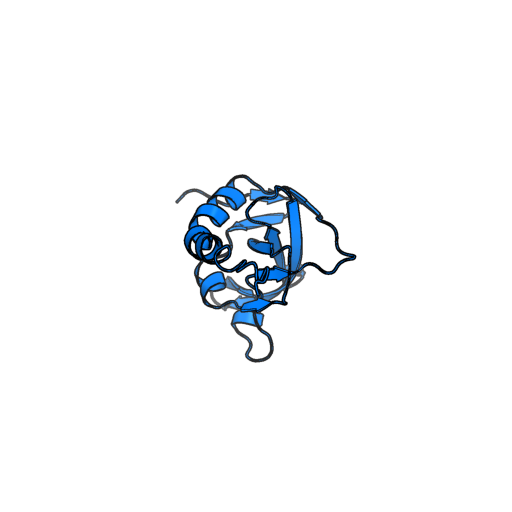TOM 687 O O . PRO A 1 88 ? -1.258 -5.056 -3.897 1.00 94.50 88 PRO A O 1
ATOM 690 N N . ARG A 1 89 ? -2.353 -5.039 -5.851 1.00 94.62 89 ARG A N 1
ATOM 691 C CA . ARG A 1 89 ? -3.367 -4.051 -5.417 1.00 94.62 89 ARG A CA 1
ATOM 692 C C . ARG A 1 89 ? -4.341 -4.628 -4.393 1.00 94.62 89 ARG A C 1
ATOM 694 O O . ARG A 1 89 ? -4.909 -3.890 -3.594 1.00 94.62 89 ARG A O 1
ATOM 701 N N . SER A 1 90 ? -4.521 -5.947 -4.406 1.00 93.50 90 SER A N 1
ATOM 702 C CA . SER A 1 90 ? -5.215 -6.678 -3.355 1.00 93.50 90 SER A CA 1
ATOM 703 C C . SER A 1 90 ? -4.463 -7.949 -2.987 1.00 93.50 90 SER A C 1
ATOM 705 O O . SER A 1 90 ? -3.630 -8.447 -3.752 1.00 93.50 90 SER A O 1
ATOM 707 N N . ARG A 1 91 ? -4.730 -8.459 -1.786 1.00 93.62 91 ARG A N 1
ATOM 708 C CA . ARG A 1 91 ? -4.131 -9.691 -1.276 1.00 93.62 91 ARG A CA 1
ATOM 709 C C . ARG A 1 91 ? -5.050 -10.420 -0.309 1.00 93.62 91 ARG A C 1
ATOM 711 O O . ARG A 1 91 ? -5.839 -9.791 0.392 1.00 93.62 91 ARG A O 1
ATOM 718 N N . VAL A 1 92 ? -4.873 -11.732 -0.221 1.00 91.00 92 VAL A N 1
ATOM 719 C CA . VAL A 1 92 ? -5.363 -12.539 0.903 1.00 91.00 92 VAL A CA 1
ATOM 720 C C . VAL A 1 92 ? -4.226 -12.651 1.928 1.00 91.00 92 VAL A C 1
ATOM 722 O O . VAL A 1 92 ? -3.112 -13.027 1.540 1.00 91.00 92 VAL A O 1
ATOM 725 N N . PRO A 1 93 ? -4.434 -12.269 3.201 1.00 87.81 93 PRO A N 1
ATOM 726 C CA . PRO A 1 93 ? -3.397 -12.371 4.219 1.00 87.81 93 PRO A CA 1
ATOM 727 C C . PRO A 1 93 ? -3.066 -13.845 4.484 1.00 87.81 93 PRO A C 1
ATOM 729 O O . PRO A 1 93 ? -3.938 -14.712 4.440 1.00 87.81 93 PRO A O 1
ATOM 732 N N . ALA A 1 94 ? -1.796 -14.143 4.764 1.00 86.25 94 ALA A N 1
ATOM 733 C CA . ALA A 1 94 ? -1.423 -15.480 5.214 1.00 86.25 94 ALA A CA 1
ATOM 734 C C . ALA A 1 94 ? -2.058 -15.757 6.586 1.00 86.25 94 ALA A C 1
ATOM 736 O O . ALA A 1 94 ? -2.121 -14.863 7.424 1.00 86.25 94 ALA A O 1
ATOM 737 N N . SER A 1 95 ? -2.480 -16.998 6.841 1.00 84.25 95 SER A N 1
ATOM 738 C CA . SER A 1 95 ? -3.257 -17.371 8.037 1.00 84.25 95 SER A CA 1
ATOM 739 C C . SER A 1 95 ? -2.582 -17.067 9.380 1.00 84.25 95 SER A C 1
ATOM 741 O O . SER A 1 95 ? -3.264 -16.924 10.388 1.00 84.25 95 SER A O 1
ATOM 743 N N . HIS A 1 96 ? -1.253 -16.964 9.408 1.00 86.06 96 HIS A N 1
ATOM 744 C CA . HIS A 1 96 ? -0.473 -16.643 10.607 1.00 86.06 96 HIS A CA 1
ATOM 745 C C . HIS A 1 96 ? -0.203 -15.139 10.779 1.00 86.06 96 HIS A C 1
ATOM 747 O O . HIS A 1 96 ? 0.392 -14.736 11.776 1.00 86.06 96 HIS A O 1
ATOM 753 N N . VAL A 1 97 ? -0.588 -14.306 9.808 1.00 83.94 97 VAL A N 1
ATOM 754 C CA . VAL A 1 97 ? -0.393 -12.856 9.854 1.00 83.94 97 VAL A CA 1
ATOM 755 C C . VAL A 1 97 ? -1.684 -12.221 10.349 1.00 83.94 97 VAL A C 1
ATOM 757 O O . VAL A 1 97 ? -2.706 -12.271 9.671 1.00 83.94 97 VAL A O 1
ATOM 760 N N . GLY A 1 98 ? -1.628 -11.630 11.542 1.00 86.00 98 GLY A N 1
ATOM 761 C CA . GLY A 1 98 ? -2.719 -10.836 12.100 1.00 86.00 98 GLY A CA 1
ATOM 762 C C . GLY A 1 98 ? -2.698 -9.380 11.616 1.00 86.00 98 GLY A C 1
ATOM 763 O O . GLY A 1 98 ? -1.695 -8.930 11.050 1.00 86.00 98 GLY A O 1
ATOM 764 N N . PRO A 1 99 ? -3.789 -8.633 11.847 1.00 90.38 99 PRO A N 1
ATOM 765 C CA . PRO A 1 99 ? -3.810 -7.197 11.607 1.00 90.38 99 PRO A CA 1
ATOM 766 C C . PRO A 1 99 ? -2.811 -6.480 12.525 1.00 90.38 99 PRO A C 1
ATOM 768 O O . PRO A 1 99 ? -2.553 -6.916 13.647 1.0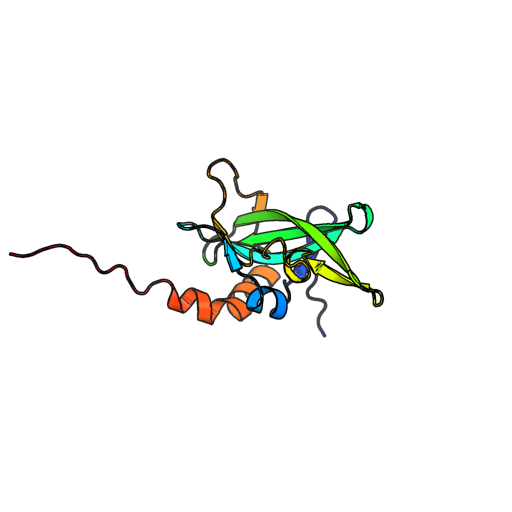0 90.38 99 PRO A O 1
ATOM 771 N N . ASN A 1 100 ? -2.250 -5.370 12.052 1.00 90.69 100 ASN A N 1
ATOM 772 C CA . ASN A 1 100 ? -1.209 -4.606 12.749 1.00 90.69 100 ASN A CA 1
ATOM 773 C C . ASN A 1 100 ? -1.521 -3.106 12.846 1.00 90.69 100 ASN A C 1
ATOM 775 O O . ASN A 1 100 ? -0.625 -2.288 13.032 1.00 90.69 100 ASN A O 1
ATOM 779 N N . GLY A 1 101 ? -2.798 -2.744 12.742 1.00 91.50 101 GLY A N 1
ATOM 780 C CA . GLY A 1 101 ? -3.262 -1.386 12.981 1.00 91.50 101 GLY A CA 1
ATOM 781 C C . GLY A 1 101 ? -4.745 -1.212 12.684 1.00 91.50 101 GLY A C 1
ATOM 782 O O . GLY A 1 101 ? -5.453 -2.170 12.361 1.00 91.50 101 GLY A O 1
ATOM 783 N N . HIS A 1 102 ? -5.188 0.042 12.752 1.00 93.00 102 HIS A N 1
ATOM 784 C CA . HIS A 1 102 ? -6.565 0.444 12.485 1.00 93.00 102 HIS A CA 1
ATOM 785 C C . HIS A 1 102 ? -6.673 1.361 11.278 1.00 93.00 102 HIS A C 1
ATOM 787 O O . HIS A 1 102 ? -5.759 2.135 10.994 1.00 93.00 102 HIS A O 1
ATOM 793 N N . LEU A 1 103 ? -7.810 1.278 10.599 1.00 92.94 103 LEU A N 1
ATOM 794 C CA . LEU A 1 103 ? -8.131 2.056 9.410 1.00 92.94 103 LEU A CA 1
ATOM 795 C C . LEU A 1 103 ? -8.313 3.537 9.760 1.00 92.94 103 LEU A C 1
ATOM 797 O O . LEU A 1 103 ? -9.196 3.902 10.542 1.00 92.94 103 LEU A O 1
ATOM 801 N N . HIS A 1 104 ? -7.510 4.399 9.144 1.00 93.62 104 HIS A N 1
ATOM 802 C CA . HIS A 1 104 ? -7.608 5.842 9.316 1.00 93.62 104 HIS A CA 1
ATOM 803 C C . HIS A 1 104 ? -8.822 6.402 8.542 1.00 93.62 104 HIS A C 1
ATOM 805 O O . HIS A 1 104 ? -9.176 5.865 7.487 1.00 93.62 104 HIS A O 1
ATOM 811 N N . PRO A 1 105 ? -9.478 7.494 8.986 1.00 91.88 105 PRO A N 1
ATOM 812 C CA . PRO A 1 105 ? -10.611 8.080 8.260 1.00 91.88 105 PRO A CA 1
ATOM 813 C C . PRO A 1 105 ? -10.322 8.403 6.785 1.00 91.88 105 PRO A C 1
ATOM 815 O O . PRO A 1 105 ? -11.183 8.189 5.933 1.00 91.88 105 PRO A O 1
ATOM 818 N N . ILE A 1 106 ? -9.097 8.839 6.475 1.00 91.56 106 ILE A N 1
ATOM 819 C CA . ILE A 1 106 ? -8.654 9.103 5.096 1.00 91.56 106 ILE A CA 1
ATOM 820 C C . ILE A 1 106 ? -8.625 7.811 4.265 1.00 91.56 106 ILE A C 1
ATOM 822 O O . ILE A 1 106 ? -9.070 7.798 3.118 1.00 91.56 106 ILE A O 1
ATOM 826 N N . GLU A 1 107 ? -8.169 6.702 4.849 1.00 93.50 107 GLU A N 1
ATOM 827 C CA . GLU A 1 107 ? -8.174 5.387 4.199 1.00 93.50 107 GLU A CA 1
ATOM 828 C C . GLU A 1 107 ? -9.611 4.896 3.958 1.00 93.50 107 GLU A C 1
ATOM 830 O O . GLU A 1 107 ? -9.907 4.370 2.885 1.00 93.50 107 GLU A O 1
ATOM 835 N N . LYS A 1 108 ? -10.532 5.135 4.909 1.00 90.94 108 LYS A N 1
ATOM 836 C CA . LYS A 1 108 ? -11.967 4.819 4.752 1.00 90.94 108 LYS A CA 1
ATOM 837 C C . LYS A 1 108 ? -12.580 5.585 3.578 1.00 90.94 108 LYS A C 1
ATOM 839 O O . LYS A 1 108 ? -13.334 5.009 2.793 1.00 90.94 108 LYS A O 1
ATOM 844 N N . GLU A 1 109 ? -12.279 6.878 3.452 1.00 89.50 109 GLU A N 1
ATOM 845 C CA . GLU A 1 109 ? -12.726 7.692 2.315 1.00 89.50 109 GLU A CA 1
ATOM 846 C C . GLU A 1 109 ? -12.149 7.158 0.998 1.00 89.50 109 GLU A C 1
ATOM 848 O O . GLU A 1 109 ? -12.888 6.970 0.031 1.00 89.50 109 GLU A O 1
ATOM 853 N N . HIS A 1 110 ? -10.849 6.859 0.973 1.00 87.75 110 HIS A N 1
ATOM 854 C CA . HIS A 1 110 ? -10.166 6.360 -0.216 1.00 87.75 110 HIS A CA 1
ATOM 855 C C . HIS A 1 110 ? -10.726 5.009 -0.692 1.00 87.75 110 HIS A C 1
ATOM 857 O O . HIS A 1 110 ? -11.033 4.866 -1.876 1.00 87.75 110 HIS A O 1
ATOM 863 N N . LEU A 1 111 ? -10.977 4.060 0.220 1.00 88.25 111 LEU A N 1
ATOM 864 C CA . LEU A 1 111 ? -11.667 2.798 -0.087 1.00 88.25 111 LEU A CA 1
ATOM 865 C C . LEU A 1 111 ? -13.018 3.038 -0.763 1.00 88.25 111 LEU A C 1
ATOM 867 O O . LEU A 1 111 ? -13.304 2.487 -1.825 1.00 88.25 111 LEU A O 1
ATOM 871 N N . ARG A 1 112 ? -13.842 3.911 -0.178 1.00 84.81 112 ARG A N 1
ATOM 872 C CA . ARG A 1 112 ? -15.166 4.245 -0.723 1.00 84.81 112 ARG A CA 1
ATOM 873 C C . ARG A 1 112 ? -15.097 4.955 -2.071 1.00 84.81 112 ARG A C 1
ATOM 875 O O . ARG A 1 112 ? -16.078 4.918 -2.805 1.00 84.81 112 ARG A O 1
ATOM 882 N N . LYS A 1 113 ? -13.995 5.626 -2.396 1.00 83.88 113 LYS A N 1
ATOM 883 C CA . LYS A 1 113 ? -13.840 6.324 -3.674 1.00 83.88 113 LYS A CA 1
ATOM 884 C C . LYS A 1 113 ? -13.308 5.395 -4.765 1.00 83.88 113 LYS A C 1
ATOM 886 O O . LYS A 1 113 ? -13.937 5.269 -5.806 1.00 83.88 113 LYS A O 1
ATOM 891 N N . CYS A 1 114 ? -12.174 4.745 -4.524 1.00 78.31 114 CYS A N 1
ATOM 892 C CA . CYS A 1 114 ? -11.412 4.046 -5.566 1.00 78.31 114 CYS A CA 1
ATOM 893 C C . CYS A 1 114 ? -11.838 2.584 -5.742 1.00 78.31 114 CYS A C 1
ATOM 895 O O . CYS A 1 114 ? -11.655 1.996 -6.810 1.00 78.31 114 CYS A O 1
ATOM 897 N N . TRP A 1 115 ? -12.436 2.001 -4.703 1.00 74.88 115 TRP A N 1
ATOM 898 C CA . TRP A 1 115 ? -12.809 0.593 -4.698 1.00 74.88 115 TRP A CA 1
ATOM 899 C C . TRP A 1 115 ? -14.317 0.356 -4.746 1.00 74.88 115 TRP A C 1
ATOM 901 O O . TRP A 1 115 ? -14.721 -0.780 -4.953 1.00 74.88 115 TRP A O 1
ATOM 911 N N . LYS A 1 116 ? -15.171 1.383 -4.630 1.00 72.44 116 LYS A N 1
ATOM 912 C CA . LYS A 1 116 ? -16.639 1.218 -4.592 1.00 72.44 116 LYS A CA 1
ATOM 913 C C . LYS A 1 116 ? -17.210 0.447 -5.781 1.00 72.44 116 LYS A C 1
ATOM 915 O O . LYS A 1 116 ? -18.011 -0.455 -5.569 1.00 72.44 116 LYS A O 1
ATOM 920 N N . GLU A 1 117 ? -16.784 0.757 -7.001 1.00 64.44 117 GLU A N 1
ATOM 921 C CA . GLU A 1 117 ? -17.248 0.045 -8.204 1.00 64.44 117 GLU A CA 1
ATOM 922 C C . GLU A 1 117 ? -16.747 -1.406 -8.248 1.00 64.44 117 GLU A C 1
ATOM 924 O O . GLU A 1 117 ? -17.434 -2.291 -8.746 1.00 64.44 117 GLU A O 1
ATOM 929 N N . ARG A 1 118 ? -15.571 -1.666 -7.665 1.00 65.56 118 ARG A N 1
ATOM 930 C CA . ARG A 1 118 ? -14.917 -2.983 -7.649 1.00 65.56 118 ARG A CA 1
ATOM 931 C C . ARG A 1 118 ? -15.415 -3.881 -6.513 1.00 65.56 118 ARG A C 1
ATOM 933 O O . ARG A 1 118 ? -15.476 -5.090 -6.681 1.00 65.56 118 ARG A O 1
ATOM 940 N N . ILE A 1 119 ? -15.795 -3.293 -5.379 1.00 62.09 119 ILE A N 1
ATOM 941 C CA . ILE A 1 119 ? -16.385 -3.982 -4.224 1.00 62.09 119 ILE A CA 1
ATOM 942 C C . ILE A 1 119 ? -17.844 -4.352 -4.522 1.00 62.09 119 ILE A C 1
ATOM 944 O O . ILE A 1 119 ? -18.260 -5.464 -4.222 1.00 62.09 119 ILE A O 1
ATOM 948 N N . ALA A 1 120 ? -18.609 -3.464 -5.170 1.00 55.66 120 ALA A N 1
ATOM 949 C CA . ALA A 1 120 ? -20.015 -3.717 -5.502 1.00 55.66 120 ALA A CA 1
ATOM 950 C C . ALA A 1 120 ? -20.222 -4.848 -6.530 1.00 55.66 120 ALA A C 1
ATOM 952 O O . ALA A 1 120 ? -21.306 -5.418 -6.591 1.00 55.66 120 ALA A O 1
ATOM 953 N N . GLY A 1 121 ? -19.198 -5.184 -7.322 1.00 48.09 121 GLY A N 1
ATOM 954 C CA . GLY A 1 121 ? -19.238 -6.286 -8.289 1.00 48.09 121 GLY A CA 1
ATOM 955 C C . GLY A 1 121 ? -18.802 -7.652 -7.743 1.00 48.09 121 GLY A C 1
ATOM 956 O O . GLY A 1 121 ? -18.800 -8.612 -8.503 1.00 48.09 121 GLY A O 1
ATOM 957 N N . GLY A 1 122 ? -18.396 -7.746 -6.468 1.00 47.22 122 GLY A N 1
ATOM 958 C CA . GLY A 1 122 ? -17.814 -8.962 -5.876 1.00 47.22 122 GLY A CA 1
ATOM 959 C C . GLY A 1 122 ? -18.780 -9.868 -5.102 1.00 47.22 122 GLY A C 1
ATOM 960 O O . GLY A 1 122 ? -18.427 -11.011 -4.838 1.00 47.22 122 GLY A O 1
ATOM 961 N N . ASP A 1 123 ? -19.987 -9.390 -4.780 1.00 45.09 123 ASP A N 1
ATOM 962 C CA . ASP A 1 123 ? -21.022 -10.128 -4.027 1.00 45.09 123 ASP A CA 1
ATOM 963 C C . ASP A 1 123 ? -22.208 -10.550 -4.920 1.00 45.09 123 ASP A C 1
ATOM 965 O O . ASP A 1 123 ? -23.368 -10.564 -4.513 1.00 45.09 123 ASP A O 1
ATOM 969 N N . SER A 1 124 ? -21.947 -10.882 -6.183 1.00 42.47 124 SER A N 1
ATOM 970 C CA . SER A 1 124 ? -22.941 -11.503 -7.066 1.00 42.47 124 SER A CA 1
ATOM 971 C C . SER A 1 124 ? -22.349 -12.736 -7.722 1.00 42.47 124 SER A C 1
ATOM 973 O O . SER A 1 124 ? -22.008 -12.697 -8.891 1.00 42.47 124 SER A O 1
ATOM 975 N N . GLU A 1 125 ? -22.182 -13.799 -6.933 1.00 42.09 125 GLU A N 1
ATOM 976 C CA . GLU A 1 125 ? -22.455 -15.194 -7.323 1.00 42.09 125 GLU A CA 1
ATOM 977 C C . GLU A 1 125 ? -22.161 -16.136 -6.141 1.00 42.09 125 GLU A C 1
ATOM 979 O O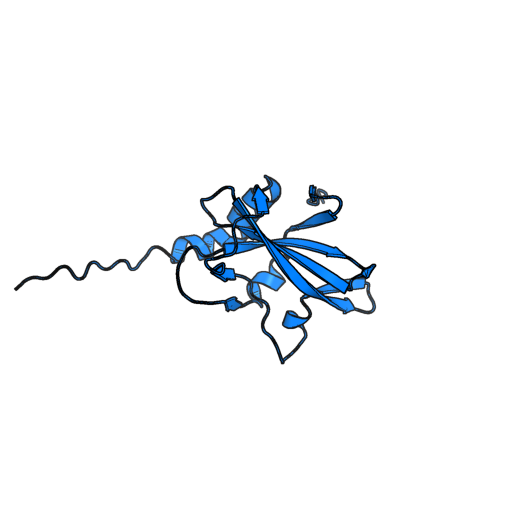 . GLU A 1 125 ? -21.254 -16.962 -6.154 1.00 42.09 125 GLU A O 1
ATOM 984 N N . ALA A 1 126 ? -22.979 -16.037 -5.091 1.00 43.34 126 ALA A N 1
ATOM 985 C CA . ALA A 1 126 ? -23.322 -17.209 -4.293 1.00 43.34 126 ALA A CA 1
ATOM 986 C C . ALA A 1 126 ? -24.617 -17.786 -4.884 1.00 43.34 126 ALA A C 1
ATOM 988 O O . ALA A 1 126 ? -25.703 -17.608 -4.340 1.00 43.34 126 ALA A O 1
ATOM 989 N N . VAL A 1 127 ? -24.517 -18.416 -6.058 1.00 47.75 127 VAL A N 1
ATOM 990 C CA . VAL A 1 127 ? -25.560 -19.339 -6.512 1.00 47.75 127 VAL A CA 1
ATOM 991 C C . VAL A 1 127 ? -25.479 -20.566 -5.615 1.00 47.75 127 VAL A C 1
ATOM 993 O O . VAL A 1 127 ? -24.636 -21.445 -5.791 1.00 47.75 127 VAL A O 1
ATOM 996 N N . GLU A 1 128 ? -26.344 -20.585 -4.605 1.00 44.50 128 GLU A N 1
ATOM 997 C CA . GLU A 1 128 ? -26.709 -21.789 -3.875 1.00 44.50 128 GLU A CA 1
ATOM 998 C C . GLU A 1 128 ? -27.181 -22.842 -4.888 1.00 44.50 128 GLU A C 1
ATOM 1000 O O . GLU A 1 128 ? -28.328 -22.843 -5.327 1.00 44.50 128 GLU A O 1
ATOM 1005 N N . SER A 1 129 ? -26.299 -23.765 -5.270 1.00 45.69 129 SER A N 1
ATOM 1006 C CA . SER A 1 129 ? -26.722 -25.030 -5.870 1.00 45.69 129 SER A CA 1
ATOM 1007 C C . SER A 1 129 ? -27.186 -25.950 -4.737 1.00 45.69 129 SER A C 1
ATOM 1009 O O . SER A 1 129 ? -26.493 -26.878 -4.323 1.00 45.69 129 SER A O 1
ATOM 1011 N N . GLY A 1 130 ? -28.340 -25.606 -4.160 1.00 44.75 130 GLY A N 1
ATOM 1012 C CA . GLY A 1 130 ? -29.148 -26.470 -3.305 1.00 44.75 130 GLY A CA 1
ATOM 1013 C C . GLY A 1 130 ? -30.210 -27.139 -4.174 1.00 44.75 130 GLY A C 1
ATOM 1014 O O . GLY A 1 130 ? -31.020 -26.458 -4.793 1.00 44.75 130 GLY A O 1
ATOM 1015 N N . GLY A 1 131 ? -30.135 -28.462 -4.298 1.00 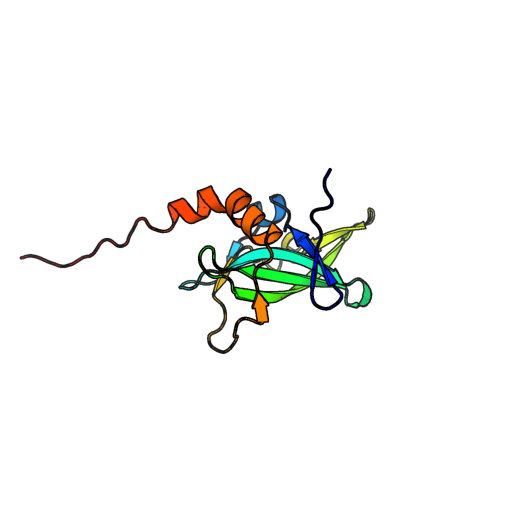43.72 131 GLY A N 1
ATOM 1016 C CA . GLY A 1 131 ? -30.801 -29.217 -5.357 1.00 43.72 131 GLY A CA 1
ATOM 1017 C C . GLY A 1 131 ? -32.321 -29.399 -5.276 1.00 43.72 131 GLY A C 1
ATOM 1018 O O . GLY A 1 131 ? -32.961 -29.168 -4.257 1.00 43.72 131 GLY A O 1
ATOM 1019 N N . GLN A 1 132 ? -32.855 -29.905 -6.388 1.00 38.47 132 GLN A N 1
ATOM 1020 C CA . GLN A 1 132 ? -34.044 -30.759 -6.549 1.00 38.47 132 GLN A CA 1
ATOM 1021 C C . GLN A 1 132 ? -33.994 -31.218 -8.024 1.00 38.47 132 GLN A C 1
ATOM 1023 O O . GLN A 1 132 ? -33.770 -30.382 -8.894 1.00 38.47 132 GLN A O 1
ATOM 1028 N N . VAL A 1 133 ? -34.051 -32.496 -8.405 1.00 48.69 133 VAL A N 1
ATOM 1029 C CA . VAL A 1 133 ? -34.946 -33.609 -8.043 1.00 48.69 133 VAL A CA 1
ATOM 1030 C C . VAL A 1 133 ? -34.258 -34.958 -8.250 1.00 48.69 133 VAL A C 1
ATOM 1032 O O . VAL A 1 133 ? -33.353 -35.030 -9.111 1.00 48.69 133 VAL A O 1
#